Protein AF-A0A7C2P2M7-F1 (afdb_monomer_lite)

Radius of gyration: 15.11 Å; chains: 1; bounding box: 38×26×36 Å

pLDDT: mean 95.07, std 9.1, range [34.59, 98.38]

Secondary structure (DSSP, 8-state):
-----GGGS--SS--TTT--HHHHHHHHHHHHHHHHHHHHHHH-TTS--SIIIIIIHHHHHHHHHHHHHHHHHHHHHHS--HHHHHHHHHH-

Sequence (92 aa):
MPVDNPLLRDSDLPPFTEIRPEHILPAVQQCLEAFRSTVAAISDPGSVHDFEQVLLATERQEERLGRVWAPVSHLHAVADSPALREAYAVAL

Foldseek 3Di:
DPDPQQLQDPDPDRPLVPDDLVSQQVQLVVLVVQLVVLVVQCPDPPHDDDCCSPVVSNVVSVVSNCSSVVSLVVCCVPPNDPSSVVSNVVSD

Structure (mmCIF, N/CA/C/O backbone):
data_AF-A0A7C2P2M7-F1
#
_entry.id   AF-A0A7C2P2M7-F1
#
loop_
_atom_site.group_PDB
_atom_site.id
_atom_site.type_symbol
_atom_site.label_atom_id
_atom_site.label_alt_id
_atom_site.label_comp_id
_atom_site.label_asym_id
_atom_site.label_entity_id
_atom_site.label_seq_id
_atom_site.pdbx_PDB_ins_code
_atom_site.Cartn_x
_atom_site.Cartn_y
_atom_site.Cartn_z
_atom_site.occupancy
_atom_site.B_iso_or_equiv
_atom_site.auth_seq_id
_atom_site.auth_comp_id
_atom_site.auth_asym_id
_atom_site.auth_atom_id
_atom_site.pdbx_PDB_model_num
ATOM 1 N N . MET A 1 1 ? -15.842 0.252 -16.550 1.00 34.59 1 MET A N 1
ATOM 2 C CA . MET A 1 1 ? -15.214 -1.039 -16.199 1.00 34.59 1 MET A CA 1
ATOM 3 C C . MET A 1 1 ? -14.026 -0.689 -15.329 1.00 34.59 1 MET A C 1
ATOM 5 O O . MET A 1 1 ? -13.260 0.150 -15.794 1.00 34.59 1 MET A O 1
ATOM 9 N N . PRO A 1 2 ? -13.884 -1.197 -14.093 1.00 50.59 2 PRO A N 1
ATOM 10 C CA . PRO A 1 2 ? -12.614 -1.012 -13.416 1.00 50.59 2 PRO A CA 1
ATOM 11 C C . PRO A 1 2 ? -11.575 -1.703 -14.294 1.00 50.59 2 PRO A C 1
ATOM 13 O O . PRO A 1 2 ? -11.753 -2.854 -14.690 1.00 50.59 2 PRO A O 1
ATOM 16 N N . VAL A 1 3 ? -10.585 -0.930 -14.719 1.00 59.06 3 VAL A N 1
ATOM 17 C CA . VAL A 1 3 ? -9.456 -1.415 -15.504 1.00 59.06 3 VAL A CA 1
ATOM 18 C C . VAL A 1 3 ? -8.798 -2.493 -14.649 1.00 59.06 3 VAL A C 1
ATOM 20 O O . VAL A 1 3 ? -8.485 -2.224 -13.492 1.00 59.06 3 VAL A O 1
ATOM 23 N N . ASP A 1 4 ? -8.695 -3.716 -15.163 1.00 87.19 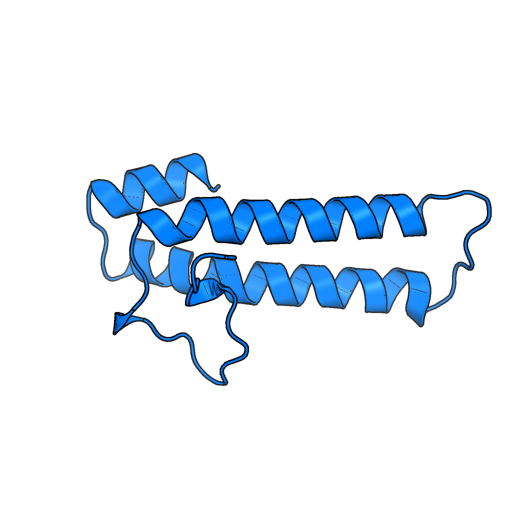4 ASP A N 1
ATOM 24 C CA . ASP A 1 4 ? -8.134 -4.852 -14.428 1.00 87.19 4 ASP A CA 1
ATOM 25 C C . ASP A 1 4 ? -6.692 -4.522 -14.007 1.00 87.19 4 ASP A C 1
ATOM 27 O O . ASP A 1 4 ? -5.781 -4.501 -14.836 1.00 87.19 4 ASP A O 1
ATOM 31 N N . ASN A 1 5 ? -6.514 -4.151 -12.734 1.00 95.38 5 ASN A N 1
ATOM 32 C CA . ASN A 1 5 ? -5.244 -3.691 -12.192 1.00 95.38 5 ASN A CA 1
ATOM 33 C C . ASN A 1 5 ? -4.577 -4.851 -11.438 1.00 95.38 5 ASN A C 1
ATOM 35 O O . ASN A 1 5 ? -5.093 -5.263 -10.394 1.00 95.38 5 ASN A O 1
ATOM 39 N N . PRO A 1 6 ? -3.423 -5.354 -11.910 1.00 96.75 6 PRO A N 1
ATOM 40 C CA . PRO A 1 6 ? -2.768 -6.521 -11.325 1.00 96.75 6 PRO A CA 1
ATOM 41 C C . PRO A 1 6 ? -2.333 -6.312 -9.868 1.00 96.75 6 PRO A C 1
ATOM 43 O O . PRO A 1 6 ? -2.228 -7.289 -9.136 1.00 96.75 6 PRO A O 1
ATOM 46 N N . LEU A 1 7 ? -2.127 -5.065 -9.423 1.00 96.81 7 LEU A N 1
ATOM 47 C CA . LEU A 1 7 ? -1.789 -4.750 -8.028 1.00 96.81 7 LEU A CA 1
ATOM 48 C C . LEU A 1 7 ? -2.973 -4.934 -7.068 1.00 96.81 7 LEU A C 1
ATOM 50 O O . LEU A 1 7 ? -2.767 -5.047 -5.866 1.00 96.81 7 LEU A O 1
ATOM 54 N N . LEU A 1 8 ? -4.207 -4.940 -7.578 1.00 96.25 8 LEU A N 1
ATOM 55 C CA . LEU A 1 8 ? -5.431 -5.043 -6.777 1.00 96.25 8 LEU A CA 1
ATOM 56 C C . LEU A 1 8 ? -6.055 -6.442 -6.799 1.00 96.25 8 LEU A C 1
ATOM 58 O O . LEU A 1 8 ? -7.102 -6.649 -6.181 1.00 96.25 8 LEU A O 1
ATOM 62 N N . ARG A 1 9 ? -5.454 -7.387 -7.526 1.00 92.81 9 ARG A N 1
ATOM 63 C CA . ARG A 1 9 ? -5.922 -8.772 -7.573 1.00 92.81 9 ARG A CA 1
ATOM 64 C C . ARG A 1 9 ? -5.544 -9.492 -6.283 1.00 92.81 9 ARG A C 1
ATOM 66 O O . ARG A 1 9 ? -4.463 -9.284 -5.739 1.00 92.81 9 ARG A O 1
ATOM 73 N N . ASP A 1 10 ? -6.433 -10.362 -5.819 1.00 88.12 10 ASP A N 1
ATOM 74 C CA . ASP A 1 10 ? -6.133 -11.258 -4.706 1.00 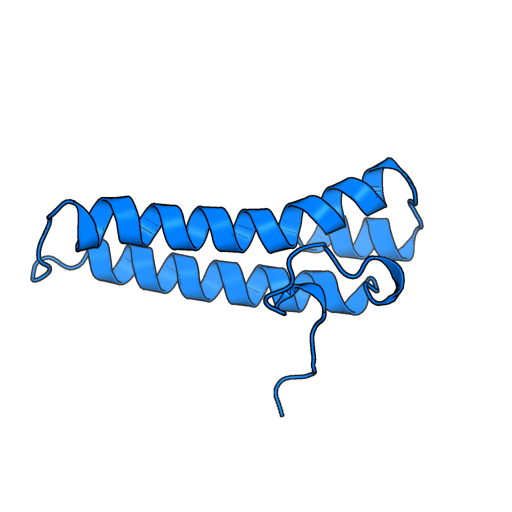88.12 10 ASP A CA 1
ATOM 75 C C . ASP A 1 10 ? -5.381 -12.479 -5.249 1.00 88.12 10 ASP A C 1
ATOM 77 O O . ASP A 1 10 ? -5.966 -13.374 -5.861 1.00 88.12 10 ASP A O 1
ATOM 81 N N . SER A 1 11 ? -4.058 -12.450 -5.119 1.00 88.06 11 SER A N 1
ATOM 82 C CA . SER A 1 11 ? -3.151 -13.498 -5.582 1.00 88.06 11 SER A CA 1
ATOM 83 C C . SER A 1 11 ? -2.133 -13.828 -4.498 1.00 88.06 11 SER A C 1
ATOM 85 O O . SER A 1 11 ? -1.621 -12.920 -3.844 1.00 88.06 11 SER A O 1
ATOM 87 N N . ASP A 1 12 ? -1.777 -15.109 -4.367 1.00 91.12 12 ASP A N 1
ATOM 88 C CA . ASP A 1 12 ? -0.791 -15.577 -3.380 1.00 91.12 12 ASP A CA 1
ATOM 89 C C . ASP A 1 12 ? 0.575 -14.891 -3.534 1.00 91.12 12 ASP A C 1
ATOM 91 O O . ASP A 1 12 ? 1.273 -14.644 -2.552 1.00 91.12 12 ASP A O 1
ATOM 95 N N . LEU A 1 13 ? 0.956 -14.578 -4.777 1.00 94.38 13 LEU A N 1
ATOM 96 C CA . LEU A 1 13 ? 2.194 -13.886 -5.118 1.00 94.38 13 LEU A CA 1
ATOM 97 C C . LEU A 1 13 ? 1.907 -12.700 -6.045 1.00 94.38 13 LEU A C 1
ATOM 99 O O . LEU A 1 13 ? 1.039 -12.817 -6.912 1.00 94.38 13 LEU A O 1
ATOM 103 N N . PRO A 1 14 ? 2.658 -11.589 -5.929 1.00 95.00 14 PRO A N 1
ATOM 104 C CA . PRO A 1 14 ? 2.504 -10.458 -6.833 1.00 95.00 14 PRO A CA 1
ATOM 105 C C . PRO A 1 14 ? 2.779 -10.856 -8.294 1.00 95.00 14 PRO A C 1
ATOM 107 O O . PRO A 1 14 ? 3.842 -11.419 -8.581 1.00 95.00 14 PRO A O 1
ATOM 110 N N . PRO A 1 15 ? 1.885 -10.533 -9.244 1.00 95.06 15 PRO A N 1
ATOM 111 C CA . PRO A 1 15 ? 2.069 -10.840 -10.663 1.00 95.06 15 PRO A CA 1
ATOM 112 C C . PRO A 1 15 ? 3.057 -9.857 -11.321 1.00 95.06 15 PRO A C 1
ATOM 114 O O . PRO A 1 15 ? 2.679 -9.032 -12.150 1.00 95.06 15 PRO A O 1
ATOM 117 N N . PHE A 1 16 ? 4.340 -9.918 -10.942 1.00 96.62 16 PHE A N 1
ATOM 118 C CA . PHE A 1 16 ? 5.374 -8.944 -11.337 1.00 96.62 16 PHE A CA 1
ATOM 119 C C . PHE A 1 16 ? 5.474 -8.689 -12.845 1.00 96.62 16 PHE A C 1
ATOM 121 O O . PHE A 1 16 ? 5.752 -7.566 -13.254 1.00 96.62 16 PHE A O 1
ATOM 128 N N . THR A 1 17 ? 5.225 -9.704 -13.673 1.00 95.62 17 THR A N 1
ATOM 129 C CA . THR A 1 17 ? 5.276 -9.603 -15.139 1.00 95.62 17 THR A CA 1
ATOM 130 C C . THR A 1 17 ? 4.144 -8.766 -15.738 1.00 95.62 17 THR A C 1
ATOM 132 O O . THR A 1 17 ? 4.249 -8.331 -16.882 1.00 95.62 17 THR A O 1
ATOM 135 N N . GLU A 1 18 ? 3.067 -8.533 -14.987 1.00 96.75 18 GLU A N 1
ATOM 136 C CA . GLU A 1 18 ? 1.906 -7.754 -15.423 1.00 96.75 18 GLU A CA 1
ATOM 137 C C . GLU A 1 18 ? 1.912 -6.321 -14.874 1.00 96.75 18 GLU A C 1
ATOM 139 O O . GLU A 1 18 ? 1.183 -5.461 -15.379 1.00 96.75 18 GLU A O 1
ATOM 144 N N . ILE A 1 19 ? 2.719 -6.039 -13.846 1.00 96.88 19 ILE A N 1
ATOM 145 C CA . ILE A 1 19 ? 2.801 -4.712 -13.232 1.00 96.88 19 ILE A CA 1
ATOM 146 C C . ILE A 1 19 ? 3.490 -3.753 -14.207 1.00 96.88 19 ILE A C 1
ATOM 148 O O . ILE A 1 19 ? 4.605 -3.989 -14.665 1.00 96.88 19 ILE A O 1
ATOM 152 N N . ARG A 1 20 ? 2.820 -2.637 -14.500 1.00 97.06 20 ARG A N 1
ATOM 153 C CA . ARG A 1 20 ? 3.328 -1.551 -15.340 1.00 97.06 20 ARG A CA 1
ATOM 154 C C . ARG A 1 20 ? 3.212 -0.224 -14.586 1.00 97.06 20 ARG A C 1
ATOM 156 O O . ARG A 1 20 ? 2.347 -0.126 -13.709 1.00 97.06 20 ARG A O 1
ATOM 163 N N . PRO A 1 21 ? 4.044 0.791 -14.892 1.00 97.75 21 PRO A N 1
ATOM 164 C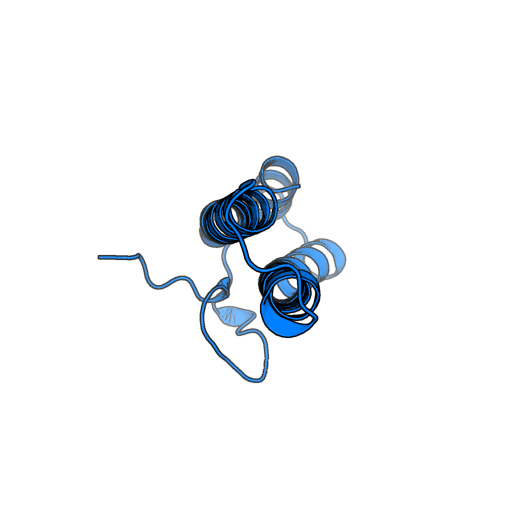 CA . PRO A 1 21 ? 4.024 2.073 -14.186 1.00 97.75 21 PRO A CA 1
ATOM 165 C C . PRO A 1 21 ? 2.633 2.720 -14.098 1.00 97.75 21 PRO A C 1
ATOM 167 O O . PRO A 1 21 ? 2.256 3.230 -13.045 1.00 97.75 21 PRO A O 1
ATOM 170 N N . GLU A 1 22 ? 1.820 2.622 -15.153 1.00 97.38 22 GLU A N 1
ATOM 171 C CA . GLU A 1 22 ? 0.463 3.180 -15.193 1.00 97.38 22 GLU A CA 1
ATOM 172 C C . GLU A 1 22 ? -0.524 2.528 -14.207 1.00 97.38 22 GLU A C 1
ATOM 174 O O . GLU A 1 22 ? -1.582 3.091 -13.928 1.00 97.38 22 GLU A O 1
ATOM 179 N N . HIS A 1 23 ? -0.197 1.358 -13.652 1.00 97.88 23 HIS A N 1
ATOM 180 C CA . HIS A 1 23 ? -1.029 0.674 -12.660 1.00 97.88 23 HIS A CA 1
ATOM 181 C C . HIS A 1 23 ? -0.827 1.211 -11.238 1.00 97.88 23 HIS A C 1
ATOM 183 O O . HIS A 1 23 ? -1.704 1.025 -10.392 1.00 97.88 23 HIS A O 1
ATOM 189 N N . ILE A 1 24 ? 0.309 1.862 -10.966 1.00 97.94 24 ILE A N 1
ATOM 190 C CA . ILE A 1 24 ? 0.764 2.180 -9.607 1.00 97.94 24 ILE A CA 1
ATOM 191 C C . ILE A 1 24 ? -0.146 3.214 -8.953 1.00 97.94 24 ILE A C 1
ATOM 193 O O . ILE A 1 24 ? -0.791 2.924 -7.946 1.00 97.94 24 ILE A O 1
ATOM 197 N N . LEU A 1 25 ? -0.234 4.408 -9.545 1.00 97.81 25 LEU A N 1
ATOM 198 C CA . LEU A 1 25 ? -0.990 5.510 -8.959 1.00 97.81 25 LEU A CA 1
ATOM 199 C C . LEU A 1 25 ? -2.478 5.161 -8.755 1.00 97.81 25 LEU A C 1
ATOM 201 O O . LEU A 1 25 ? -2.967 5.372 -7.644 1.00 97.81 25 LEU A O 1
ATOM 205 N N . PRO A 1 26 ? -3.199 4.571 -9.735 1.00 97.56 26 PRO A N 1
ATOM 206 C CA . PRO A 1 26 ? -4.595 4.188 -9.528 1.00 97.56 26 PRO A CA 1
ATOM 207 C C . PRO A 1 26 ? -4.790 3.159 -8.405 1.00 97.56 26 PRO A C 1
ATOM 209 O O . PRO A 1 26 ? -5.742 3.277 -7.635 1.00 97.56 26 PRO A O 1
ATOM 212 N N . ALA A 1 27 ? -3.894 2.170 -8.277 1.00 97.69 27 ALA A N 1
ATOM 213 C CA . ALA A 1 27 ? -3.988 1.164 -7.216 1.00 97.69 27 ALA A CA 1
ATOM 214 C C . ALA A 1 27 ? -3.785 1.783 -5.827 1.00 97.69 27 ALA A C 1
ATOM 216 O O . ALA A 1 27 ? -4.574 1.532 -4.914 1.00 97.69 27 ALA A O 1
ATOM 217 N N . VAL A 1 28 ? -2.756 2.622 -5.679 1.00 98.00 28 VAL A N 1
ATOM 218 C CA . VAL A 1 28 ? -2.453 3.301 -4.412 1.00 98.00 28 VAL A CA 1
ATOM 219 C C . VAL A 1 28 ? -3.587 4.247 -4.022 1.00 98.00 28 VAL A C 1
ATOM 221 O O . VAL A 1 28 ? -4.058 4.195 -2.887 1.00 98.00 28 VAL A O 1
ATOM 224 N N . GLN A 1 29 ? -4.093 5.054 -4.959 1.00 97.88 29 GLN A N 1
ATOM 225 C CA . GLN A 1 29 ? -5.215 5.961 -4.700 1.00 97.88 29 GLN A CA 1
ATOM 226 C C . GLN A 1 29 ? -6.464 5.213 -4.229 1.00 97.88 29 GLN A C 1
ATOM 228 O O . GLN A 1 29 ? -7.083 5.630 -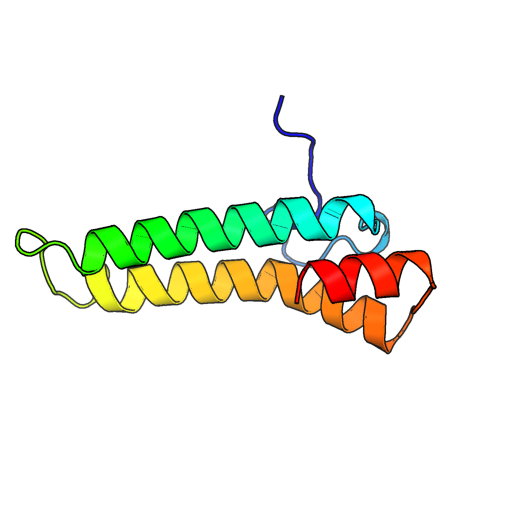3.251 1.00 97.88 29 GLN A O 1
ATOM 233 N N . GLN A 1 30 ? -6.795 4.084 -4.860 1.00 97.44 30 GLN A N 1
ATOM 234 C CA . GLN A 1 30 ? -7.942 3.278 -4.452 1.00 97.44 30 GLN A CA 1
ATOM 235 C C . GLN A 1 30 ? -7.779 2.700 -3.037 1.00 97.44 30 GLN A C 1
ATOM 237 O O . GLN A 1 30 ? -8.740 2.686 -2.265 1.00 97.44 30 GLN A O 1
ATOM 242 N N . CYS A 1 31 ? -6.578 2.241 -2.667 1.00 97.38 31 CYS A N 1
ATOM 243 C CA . CYS A 1 31 ? -6.317 1.783 -1.301 1.00 97.38 31 CYS A CA 1
ATOM 244 C C . CYS A 1 31 ? -6.405 2.928 -0.288 1.00 97.38 31 CYS A C 1
ATOM 246 O O . CYS A 1 31 ? -7.031 2.765 0.757 1.00 97.38 31 CYS A O 1
ATOM 248 N N . LEU A 1 32 ? -5.845 4.099 -0.599 1.00 98.00 32 LEU A N 1
ATOM 249 C CA . LEU A 1 32 ? -5.900 5.263 0.288 1.00 98.00 32 LEU A CA 1
ATOM 250 C C . LEU A 1 32 ? -7.325 5.795 0.467 1.00 98.00 32 LEU A C 1
ATOM 252 O O . LEU A 1 32 ? -7.686 6.200 1.570 1.00 98.00 32 LEU A O 1
ATOM 256 N N . GLU A 1 33 ? -8.151 5.788 -0.578 1.00 98.31 33 GLU A N 1
ATOM 257 C CA . GLU A 1 33 ? -9.562 6.173 -0.486 1.00 98.31 33 GLU A CA 1
ATOM 258 C C . GLU A 1 33 ? -10.351 5.219 0.425 1.00 98.31 33 GLU A C 1
ATOM 260 O O . GLU A 1 33 ? -11.083 5.665 1.316 1.00 98.31 33 GLU A O 1
ATOM 265 N N . ALA A 1 34 ? -10.145 3.907 0.271 1.00 97.56 34 ALA A N 1
ATOM 266 C CA . ALA A 1 34 ? -10.752 2.900 1.140 1.00 97.56 34 ALA A CA 1
ATOM 267 C C . ALA A 1 34 ? -10.275 3.030 2.598 1.00 97.56 34 ALA A C 1
ATOM 269 O O . ALA A 1 34 ? -11.080 2.951 3.532 1.00 97.56 34 ALA A O 1
ATOM 270 N N . PHE A 1 35 ? -8.982 3.291 2.803 1.00 98.19 35 PHE A N 1
ATOM 271 C CA . PHE A 1 35 ? -8.419 3.477 4.135 1.00 98.19 35 PHE A CA 1
ATOM 272 C C . PHE A 1 35 ? -8.981 4.745 4.795 1.00 98.19 35 PHE A C 1
ATOM 274 O O . PHE A 1 35 ? -9.502 4.683 5.906 1.00 98.19 35 PHE A O 1
ATOM 281 N N . ARG A 1 36 ? -9.009 5.884 4.093 1.00 98.38 36 ARG A N 1
ATOM 282 C CA . ARG A 1 36 ? -9.632 7.123 4.598 1.00 98.38 36 ARG A CA 1
ATOM 283 C C . ARG A 1 36 ? -11.096 6.919 4.978 1.00 98.38 36 ARG A C 1
ATOM 285 O O . ARG A 1 36 ? -11.519 7.406 6.021 1.00 98.38 36 ARG A O 1
ATOM 292 N N . SER A 1 37 ? -11.844 6.170 4.169 1.00 98.06 37 SER A N 1
ATOM 293 C CA . SER A 1 37 ? -13.242 5.830 4.465 1.00 98.06 37 SER A CA 1
ATOM 294 C C . SER A 1 37 ? -13.368 4.989 5.740 1.00 98.06 37 SER A C 1
ATOM 296 O O . SER A 1 37 ? -14.258 5.227 6.551 1.00 98.06 37 SER A O 1
ATOM 298 N N . THR A 1 38 ? -12.441 4.052 5.958 1.00 98.12 38 THR A N 1
ATOM 299 C CA . THR A 1 38 ? -12.383 3.229 7.178 1.00 98.12 38 THR A CA 1
ATOM 300 C C . THR A 1 38 ? -12.068 4.081 8.407 1.00 98.12 38 THR A C 1
ATOM 302 O O . THR A 1 38 ? -12.772 4.000 9.409 1.00 98.12 38 THR A O 1
ATOM 305 N N . VAL A 1 39 ? -11.071 4.966 8.320 1.00 97.69 39 VAL A N 1
ATOM 306 C CA . VAL A 1 39 ? -10.725 5.896 9.409 1.00 97.69 39 VAL A CA 1
ATOM 307 C C . VAL A 1 39 ? -11.895 6.824 9.736 1.00 97.69 39 VAL A C 1
ATOM 309 O O . VAL A 1 39 ? -12.181 7.055 10.911 1.00 97.69 39 VAL A O 1
ATOM 312 N N . ALA A 1 40 ? -12.599 7.328 8.719 1.00 98.00 40 ALA A N 1
ATOM 313 C CA . ALA A 1 40 ? -13.785 8.156 8.912 1.00 98.00 40 ALA A CA 1
ATOM 314 C C . ALA A 1 40 ? -14.898 7.393 9.649 1.00 98.00 40 ALA A C 1
ATOM 316 O O . ALA A 1 40 ? -15.477 7.939 10.583 1.00 98.00 40 ALA A O 1
ATOM 317 N N . ALA A 1 41 ? -15.144 6.128 9.290 1.00 97.00 41 ALA A N 1
ATOM 318 C CA . ALA A 1 41 ? -16.126 5.282 9.968 1.00 97.00 41 ALA A CA 1
ATOM 319 C C . ALA A 1 41 ? -15.751 5.013 11.434 1.00 97.00 41 ALA A C 1
ATOM 321 O O . ALA A 1 41 ? -16.593 5.138 12.317 1.00 97.00 41 ALA A O 1
ATOM 322 N N . ILE A 1 42 ? -14.480 4.715 11.715 1.00 97.12 42 ILE A N 1
ATOM 323 C CA . ILE A 1 42 ? -13.979 4.502 13.084 1.00 97.12 42 ILE A CA 1
ATOM 324 C C . ILE A 1 42 ? -14.125 5.770 13.937 1.00 97.12 42 ILE A C 1
ATOM 326 O O . ILE A 1 42 ? -14.437 5.697 15.126 1.00 97.12 42 ILE A O 1
ATOM 330 N N . SER A 1 43 ? -13.895 6.933 13.326 1.00 96.69 43 SER A N 1
ATOM 331 C CA . SER A 1 43 ? -13.902 8.229 14.012 1.00 96.69 43 SER A CA 1
ATOM 332 C C . SER A 1 43 ? -15.305 8.804 14.228 1.00 96.69 43 SER A C 1
ATOM 334 O O . SER A 1 43 ? -15.435 9.834 14.892 1.00 96.69 43 SER A O 1
ATOM 336 N N . ASP A 1 44 ? -16.346 8.187 13.664 1.00 97.06 44 ASP A N 1
ATOM 337 C CA . ASP A 1 44 ? -17.716 8.648 13.855 1.00 97.06 44 ASP A CA 1
ATOM 338 C C . ASP A 1 44 ? -18.145 8.467 15.330 1.00 97.06 44 ASP A C 1
ATOM 340 O O . ASP A 1 44 ? -17.968 7.382 15.894 1.00 97.06 44 ASP A O 1
ATOM 344 N N . PRO A 1 45 ? -18.713 9.501 15.983 1.00 94.38 45 PRO A N 1
ATOM 345 C CA . PRO A 1 45 ? -19.127 9.423 17.385 1.00 94.38 45 PRO A CA 1
ATOM 346 C C . PRO A 1 45 ? -20.166 8.335 17.695 1.00 94.38 45 PRO A C 1
ATOM 348 O O . PRO A 1 45 ? -20.298 7.945 18.853 1.00 94.38 45 PRO A O 1
ATOM 351 N N . GLY A 1 46 ? -20.933 7.887 16.698 1.00 94.88 46 GLY A N 1
ATOM 352 C CA . GLY A 1 46 ? -21.947 6.841 16.827 1.00 94.88 46 GLY A CA 1
ATOM 353 C C . GLY A 1 46 ? -21.434 5.422 16.574 1.00 94.88 46 GLY A C 1
ATOM 354 O O . GLY A 1 46 ? -22.215 4.476 16.688 1.00 94.88 46 GLY A O 1
ATOM 355 N N . SER A 1 47 ? -20.158 5.257 16.223 1.00 94.62 47 SER A N 1
ATOM 356 C CA . SER A 1 47 ? -19.581 3.949 15.915 1.00 94.62 47 SER A CA 1
ATOM 357 C C . SER A 1 47 ? -19.334 3.097 17.156 1.00 94.62 47 SER A C 1
ATOM 359 O O . SER A 1 47 ? -19.123 3.591 18.262 1.00 94.62 47 SER A O 1
ATOM 361 N N . VAL A 1 48 ? -19.341 1.778 16.958 1.00 94.81 48 VAL A N 1
ATOM 362 C CA . VAL A 1 48 ? -18.915 0.813 17.974 1.00 94.81 48 VAL A CA 1
ATOM 363 C C . VAL A 1 48 ? -17.389 0.765 17.987 1.00 94.81 48 VAL A C 1
ATOM 365 O O . VAL A 1 48 ? -16.770 0.524 16.954 1.00 94.81 48 VAL A O 1
ATOM 368 N N . HIS A 1 49 ? -16.781 0.964 19.156 1.00 96.75 49 HIS A N 1
ATOM 369 C CA . HIS A 1 49 ? -15.327 0.913 19.336 1.00 96.75 49 HIS A CA 1
ATOM 370 C C . HIS A 1 49 ? -14.897 -0.387 20.013 1.00 96.75 49 HIS A C 1
ATOM 372 O O . HIS A 1 49 ? -14.557 -0.408 21.196 1.00 96.75 49 HIS A O 1
ATOM 378 N N . ASP A 1 50 ? -14.921 -1.481 19.258 1.00 97.50 50 ASP A N 1
ATOM 379 C CA . ASP A 1 50 ? -14.391 -2.774 19.690 1.00 97.50 50 ASP A CA 1
ATOM 380 C C . ASP A 1 50 ? -13.163 -3.196 18.864 1.00 97.50 50 ASP A C 1
ATOM 382 O O . ASP A 1 50 ? -12.670 -2.473 17.993 1.00 97.50 50 ASP A O 1
ATOM 386 N N . PHE A 1 51 ? -12.634 -4.380 19.173 1.00 97.81 51 PHE A N 1
ATOM 387 C CA . PHE A 1 51 ? -11.471 -4.940 18.492 1.00 97.81 51 PHE A CA 1
ATOM 388 C C . PHE A 1 51 ? -11.686 -5.100 16.980 1.00 97.81 51 PHE A C 1
ATOM 390 O O . PHE A 1 51 ? -10.768 -4.853 16.198 1.00 97.81 51 PHE A O 1
ATOM 397 N N . GLU A 1 52 ? -12.884 -5.503 16.558 1.00 97.75 52 GLU A N 1
ATOM 398 C CA . GLU A 1 52 ? -13.184 -5.763 15.154 1.00 97.75 52 GLU A CA 1
ATOM 399 C C . GLU A 1 52 ? -13.335 -4.459 14.369 1.00 97.75 52 GLU A C 1
ATOM 401 O O . GLU A 1 52 ? -12.749 -4.308 13.296 1.00 97.75 52 GLU A O 1
ATOM 406 N N . GLN A 1 53 ? -14.067 -3.498 14.930 1.00 96.19 53 GLN A N 1
ATOM 407 C CA . GLN A 1 53 ? -14.383 -2.238 14.265 1.00 96.19 53 GLN A CA 1
ATOM 408 C C . GLN A 1 53 ? -13.217 -1.254 14.250 1.00 96.19 53 GLN A C 1
ATOM 410 O O . GLN A 1 53 ? -13.150 -0.431 13.344 1.00 96.19 53 GLN A O 1
ATOM 415 N N . VAL A 1 54 ? -12.293 -1.330 15.211 1.00 96.88 54 VAL A N 1
ATOM 416 C CA . VAL A 1 54 ? -11.138 -0.423 15.273 1.00 96.88 54 VAL A CA 1
ATOM 417 C C . VAL A 1 54 ? -9.874 -1.111 14.775 1.00 96.88 54 VAL A C 1
ATOM 419 O O . VAL A 1 54 ? -9.320 -0.706 13.752 1.00 96.88 54 VAL A O 1
ATOM 422 N N . LEU A 1 55 ? -9.407 -2.145 15.484 1.00 97.62 55 LEU A N 1
ATOM 423 C CA . LEU A 1 55 ? -8.103 -2.742 15.203 1.00 97.62 55 LEU A CA 1
ATOM 424 C C . LEU A 1 55 ? -8.138 -3.556 13.910 1.00 97.62 55 LEU A C 1
ATOM 426 O O . LEU A 1 55 ? -7.411 -3.224 12.978 1.00 97.62 55 LEU A O 1
ATOM 430 N N . LEU A 1 56 ? -9.016 -4.561 13.809 1.00 98.19 56 LEU A N 1
ATOM 431 C CA . LEU A 1 56 ? -9.061 -5.420 12.618 1.00 98.19 56 LEU A CA 1
ATOM 432 C C . LEU A 1 56 ? -9.449 -4.644 11.358 1.00 98.19 56 LEU A C 1
ATOM 434 O O . LEU A 1 56 ? -8.929 -4.929 10.279 1.00 98.19 56 LEU A O 1
ATOM 438 N N . ALA A 1 57 ? -10.364 -3.677 11.467 1.00 97.81 57 ALA A N 1
ATOM 439 C CA . ALA A 1 57 ? -10.726 -2.821 10.343 1.00 97.81 57 ALA A CA 1
ATOM 440 C C . ALA A 1 57 ? -9.516 -2.028 9.822 1.00 97.81 57 ALA A C 1
ATOM 442 O O . ALA A 1 57 ? -9.308 -1.967 8.609 1.00 97.81 57 ALA A O 1
ATOM 443 N N . THR A 1 58 ? -8.695 -1.481 10.723 1.00 98.06 58 THR A N 1
ATOM 444 C CA . THR A 1 58 ? -7.465 -0.752 10.378 1.00 98.06 58 THR A CA 1
ATOM 445 C C . THR A 1 58 ? -6.405 -1.689 9.796 1.00 98.06 58 THR A C 1
ATOM 447 O O . THR A 1 58 ? -5.942 -1.453 8.680 1.00 98.06 58 THR A O 1
ATOM 450 N N . GLU A 1 59 ? -6.095 -2.799 10.477 1.00 98.31 59 GLU A N 1
ATOM 451 C CA . GLU A 1 59 ? -5.090 -3.784 10.042 1.00 98.31 59 GLU A CA 1
ATOM 452 C C . GLU A 1 59 ? -5.386 -4.327 8.637 1.00 98.31 59 GLU A C 1
ATOM 454 O O . GLU A 1 59 ? -4.482 -4.480 7.818 1.00 98.31 59 GLU A O 1
ATOM 459 N N . ARG A 1 60 ? -6.661 -4.566 8.299 1.00 97.94 60 ARG A N 1
ATOM 460 C CA . ARG A 1 60 ? -7.047 -5.010 6.948 1.00 97.94 60 ARG A CA 1
ATOM 461 C C . ARG A 1 60 ? -6.715 -3.981 5.868 1.00 97.94 60 ARG A C 1
ATOM 463 O O . ARG A 1 60 ? -6.358 -4.375 4.758 1.00 97.94 60 ARG A O 1
ATOM 470 N N . GLN A 1 61 ? -6.856 -2.684 6.149 1.00 98.06 61 GLN A N 1
ATOM 471 C CA . GLN A 1 61 ? -6.498 -1.641 5.181 1.00 98.06 61 GLN A CA 1
ATOM 472 C C . GLN A 1 61 ? -4.982 -1.463 5.081 1.00 98.06 61 GLN A C 1
ATOM 474 O O . GLN A 1 61 ? -4.473 -1.280 3.975 1.00 98.06 61 GLN A O 1
ATOM 479 N N . GLU A 1 62 ? -4.264 -1.572 6.201 1.00 98.12 62 GLU A N 1
ATOM 480 C CA . GLU A 1 62 ? -2.798 -1.559 6.228 1.00 98.12 62 GLU A CA 1
ATOM 481 C C . GLU A 1 62 ? -2.215 -2.717 5.415 1.00 98.12 62 GLU A C 1
ATOM 483 O O . GLU A 1 62 ? -1.396 -2.485 4.527 1.00 98.12 62 GLU A O 1
ATOM 488 N N . GLU A 1 63 ? -2.698 -3.943 5.634 1.00 97.19 63 GLU A N 1
ATOM 489 C CA . GLU A 1 63 ? -2.294 -5.131 4.874 1.00 97.19 63 GLU A CA 1
ATOM 490 C C . GLU A 1 63 ? -2.592 -4.956 3.381 1.00 97.19 63 GLU A C 1
ATOM 492 O O . GLU A 1 63 ? -1.748 -5.230 2.526 1.00 97.19 63 GLU A O 1
ATOM 497 N N . ARG A 1 64 ? -3.776 -4.436 3.037 1.00 96.38 64 ARG A N 1
ATOM 498 C CA . ARG A 1 64 ? -4.150 -4.183 1.642 1.00 96.38 64 ARG A CA 1
ATOM 499 C C . ARG A 1 64 ? -3.227 -3.159 0.976 1.00 96.38 64 ARG A C 1
ATOM 501 O O . ARG A 1 64 ? -2.813 -3.367 -0.164 1.00 96.38 64 ARG A O 1
ATOM 508 N N . LEU A 1 65 ? -2.905 -2.059 1.657 1.00 97.81 65 LEU A N 1
ATOM 509 C CA . LEU A 1 65 ? -1.966 -1.062 1.144 1.00 97.81 65 LEU A CA 1
ATOM 510 C C . LEU A 1 65 ? -0.552 -1.649 1.028 1.00 97.81 65 LEU A C 1
ATOM 512 O O . LEU A 1 65 ? 0.108 -1.445 0.011 1.00 97.81 65 LEU A O 1
ATOM 516 N N . GLY A 1 66 ? -0.119 -2.432 2.018 1.00 97.25 66 GLY A N 1
ATOM 517 C CA . GLY A 1 66 ? 1.159 -3.140 2.014 1.00 97.25 66 GLY A CA 1
ATOM 518 C C . GLY A 1 66 ? 1.299 -4.094 0.828 1.00 97.25 66 GLY A C 1
ATOM 519 O O . GLY A 1 66 ? 2.312 -4.057 0.130 1.00 97.25 66 GLY A O 1
ATOM 520 N N . ARG A 1 67 ? 0.259 -4.880 0.526 1.00 96.44 67 ARG A N 1
ATOM 521 C CA . ARG A 1 67 ? 0.214 -5.787 -0.636 1.00 96.44 67 ARG A CA 1
ATOM 522 C C . ARG A 1 67 ? 0.321 -5.064 -1.977 1.00 96.44 67 ARG A C 1
ATOM 524 O O . ARG A 1 67 ? 0.935 -5.597 -2.897 1.00 96.44 67 ARG A O 1
ATOM 531 N N . VAL A 1 68 ? -0.224 -3.852 -2.087 1.00 97.56 68 VAL A N 1
ATOM 532 C CA . VAL A 1 68 ? -0.077 -3.006 -3.285 1.00 97.56 68 VAL A CA 1
ATOM 533 C C . VAL A 1 68 ? 1.318 -2.386 -3.359 1.00 97.56 68 VAL A C 1
ATOM 535 O O . VAL A 1 68 ? 1.928 -2.351 -4.427 1.00 97.56 68 VAL A O 1
ATOM 538 N N . TRP A 1 69 ? 1.837 -1.883 -2.239 1.00 98.06 69 TRP A N 1
ATOM 539 C CA . TRP A 1 69 ? 3.056 -1.079 -2.226 1.00 98.06 69 TRP A CA 1
ATOM 540 C C . TRP A 1 69 ? 4.347 -1.903 -2.232 1.00 98.06 69 TRP A C 1
ATOM 542 O O . TRP A 1 69 ? 5.344 -1.484 -2.826 1.00 98.06 69 TRP A O 1
ATOM 552 N N . ALA A 1 70 ? 4.353 -3.087 -1.615 1.00 97.81 70 ALA A N 1
ATOM 553 C CA . ALA A 1 70 ? 5.545 -3.928 -1.534 1.00 97.81 70 ALA A CA 1
ATOM 554 C C . ALA A 1 70 ? 6.085 -4.354 -2.920 1.00 97.81 70 ALA A C 1
ATOM 556 O O . ALA A 1 70 ? 7.288 -4.200 -3.146 1.00 97.81 70 ALA A O 1
ATOM 557 N N . PRO A 1 71 ? 5.257 -4.800 -3.889 1.00 97.69 71 PRO A N 1
ATOM 558 C CA . PRO A 1 71 ? 5.722 -5.112 -5.243 1.00 97.69 71 PRO A CA 1
ATOM 559 C C . PRO A 1 71 ? 6.262 -3.889 -5.988 1.00 97.69 71 PRO A C 1
ATOM 561 O O . PRO A 1 71 ? 7.267 -3.990 -6.688 1.00 97.69 71 PRO A O 1
ATOM 564 N N . VAL A 1 72 ? 5.622 -2.729 -5.815 1.00 98.12 72 VAL A N 1
ATOM 565 C CA . VAL A 1 72 ? 6.044 -1.459 -6.424 1.00 98.12 72 VAL A CA 1
ATOM 566 C C . VAL A 1 72 ? 7.412 -1.031 -5.893 1.00 98.12 72 VAL A C 1
ATOM 568 O O . VAL A 1 72 ? 8.319 -0.746 -6.675 1.00 98.12 72 VAL A O 1
ATOM 571 N N . SER A 1 73 ? 7.588 -1.066 -4.572 1.00 98.12 73 SER A N 1
ATOM 572 C CA . SER A 1 73 ? 8.864 -0.769 -3.911 1.00 98.12 73 SER A CA 1
ATOM 573 C C . SER A 1 73 ? 9.960 -1.752 -4.315 1.00 98.12 73 SER A C 1
ATOM 575 O O . SER A 1 73 ? 11.094 -1.348 -4.564 1.00 98.12 73 SER A O 1
ATOM 577 N N . HIS A 1 74 ? 9.625 -3.040 -4.430 1.00 98.12 74 HIS A N 1
ATOM 578 C CA . HIS A 1 74 ? 10.559 -4.058 -4.899 1.00 98.12 74 HIS A CA 1
ATOM 579 C C . HIS A 1 74 ? 11.028 -3.770 -6.327 1.00 98.12 74 HIS A C 1
ATOM 581 O O . HIS A 1 74 ? 12.233 -3.712 -6.563 1.00 98.12 74 HIS A O 1
ATOM 587 N N . LEU A 1 75 ? 10.104 -3.527 -7.264 1.00 98.06 75 LEU A N 1
ATOM 588 C CA . LEU A 1 75 ? 10.444 -3.197 -8.650 1.00 98.06 75 LEU A CA 1
ATOM 589 C C . LEU A 1 75 ? 11.286 -1.922 -8.740 1.00 98.06 75 LEU A C 1
ATOM 591 O O . LEU A 1 75 ? 12.256 -1.900 -9.491 1.00 98.06 75 LEU A O 1
ATOM 595 N N . HIS A 1 76 ? 10.979 -0.893 -7.946 1.00 97.56 76 HIS A N 1
ATOM 596 C CA . HIS A 1 76 ? 11.806 0.313 -7.893 1.00 97.56 76 HIS A CA 1
ATOM 597 C C . HIS A 1 76 ? 13.237 0.016 -7.406 1.00 97.56 76 HIS A C 1
ATOM 599 O O . HIS A 1 76 ? 14.189 0.621 -7.889 1.00 97.56 76 HIS A O 1
ATOM 605 N N . ALA A 1 77 ? 13.415 -0.950 -6.500 1.00 98.00 77 ALA A N 1
ATOM 606 C CA . ALA A 1 77 ? 14.727 -1.326 -5.979 1.00 98.00 77 ALA A CA 1
ATOM 607 C C . ALA A 1 77 ? 15.541 -2.237 -6.919 1.00 98.00 77 ALA A C 1
ATOM 609 O O . ALA A 1 77 ? 16.764 -2.108 -6.973 1.00 98.00 77 ALA A O 1
ATOM 610 N N . VAL A 1 78 ? 14.901 -3.174 -7.630 1.00 97.62 78 VAL A N 1
ATOM 611 C CA . VAL A 1 78 ? 15.611 -4.228 -8.391 1.00 97.62 78 VAL A CA 1
ATOM 612 C C . VAL A 1 78 ? 15.478 -4.117 -9.911 1.00 97.62 78 VAL A C 1
ATOM 614 O O . VAL A 1 78 ? 16.230 -4.767 -10.634 1.00 97.62 78 VAL A O 1
ATOM 617 N N . ALA A 1 79 ? 14.532 -3.318 -10.403 1.00 95.62 79 ALA A N 1
ATOM 618 C CA . ALA A 1 79 ? 14.171 -3.210 -11.816 1.00 95.62 79 ALA A CA 1
ATOM 619 C C . ALA A 1 79 ? 13.770 -1.767 -12.194 1.00 95.62 79 ALA A C 1
ATOM 621 O O . ALA A 1 79 ? 12.792 -1.547 -12.912 1.00 95.62 79 ALA A O 1
ATOM 622 N N . ASP A 1 80 ? 14.513 -0.777 -11.684 1.00 94.38 80 ASP A N 1
ATOM 623 C CA . ASP A 1 80 ? 14.194 0.640 -11.878 1.00 94.38 80 ASP A CA 1
ATOM 624 C C . ASP A 1 80 ? 14.190 1.062 -13.357 1.00 94.38 80 ASP A C 1
A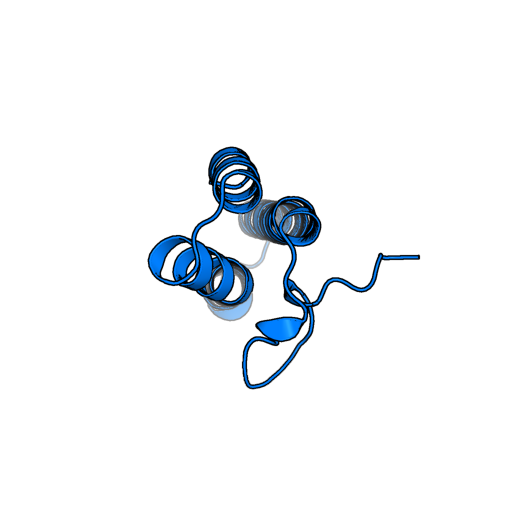TOM 626 O O . ASP A 1 80 ? 14.954 0.569 -14.190 1.00 94.38 80 ASP A O 1
ATOM 630 N N . SER A 1 81 ? 13.349 2.043 -13.677 1.00 97.25 81 SER A N 1
ATOM 631 C CA . SER A 1 81 ? 13.322 2.716 -14.976 1.00 97.25 81 SER A CA 1
ATOM 632 C C . SER A 1 81 ? 12.817 4.153 -14.814 1.00 97.25 81 SER A C 1
ATOM 634 O O . SER A 1 81 ? 12.137 4.440 -13.829 1.00 97.25 81 SER A O 1
ATOM 636 N N . PRO A 1 82 ? 13.081 5.074 -15.763 1.00 98.38 82 PRO A N 1
ATOM 637 C CA . PRO A 1 82 ? 12.576 6.446 -15.667 1.00 98.38 82 PRO A CA 1
ATOM 638 C C . PRO A 1 82 ? 11.055 6.530 -15.460 1.00 98.38 82 PRO A C 1
ATOM 640 O O . PRO A 1 82 ? 10.606 7.263 -14.585 1.00 98.38 82 PRO A O 1
ATOM 643 N N . ALA A 1 83 ? 10.279 5.728 -16.200 1.00 97.75 83 ALA A N 1
ATOM 644 C CA . ALA A 1 83 ? 8.822 5.687 -16.070 1.00 97.75 83 ALA A CA 1
ATOM 645 C C . ALA A 1 83 ? 8.371 5.112 -14.717 1.00 97.75 83 ALA A C 1
ATOM 647 O O . ALA A 1 83 ? 7.431 5.620 -14.110 1.00 97.75 83 ALA A O 1
ATOM 648 N N . LEU A 1 84 ? 9.055 4.073 -14.219 1.00 97.38 84 LEU A N 1
ATOM 649 C CA . LEU A 1 84 ? 8.760 3.503 -12.904 1.00 97.38 84 LEU A CA 1
ATOM 650 C C . LEU A 1 84 ? 9.079 4.491 -11.778 1.00 97.38 84 LEU A C 1
ATOM 652 O O . LEU A 1 84 ? 8.281 4.631 -10.859 1.00 97.38 84 LEU A O 1
ATOM 656 N N . ARG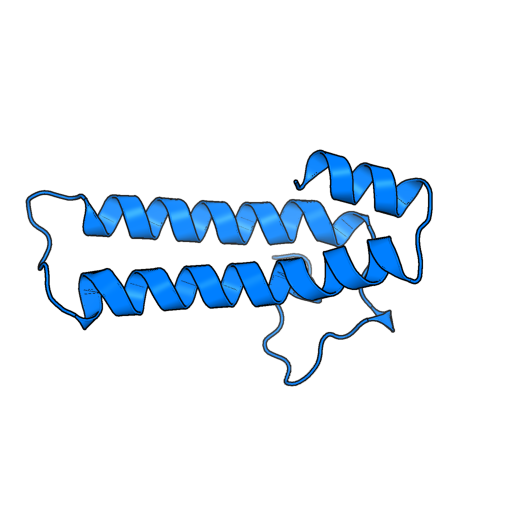 A 1 85 ? 10.204 5.205 -11.865 1.00 98.06 85 ARG A N 1
ATOM 657 C CA . ARG A 1 85 ? 10.608 6.213 -10.880 1.00 98.06 85 ARG A CA 1
ATOM 658 C C . ARG A 1 85 ? 9.622 7.372 -10.806 1.00 98.06 85 ARG A C 1
ATOM 660 O O . ARG A 1 85 ? 9.314 7.827 -9.711 1.00 98.06 85 ARG A O 1
ATOM 667 N N . GLU A 1 86 ? 9.124 7.838 -11.949 1.00 98.19 86 GLU A N 1
ATOM 668 C CA . GLU A 1 86 ? 8.089 8.874 -11.999 1.00 98.19 86 GLU A CA 1
ATOM 669 C C . GLU A 1 86 ? 6.790 8.385 -11.350 1.00 98.19 86 GLU A C 1
ATOM 671 O O . GLU A 1 86 ? 6.273 9.034 -10.443 1.00 98.19 86 GLU A O 1
ATOM 676 N N . ALA A 1 87 ? 6.306 7.203 -11.742 1.00 97.75 87 ALA A N 1
ATOM 677 C CA . ALA A 1 87 ? 5.097 6.623 -11.164 1.00 97.75 87 ALA A CA 1
ATOM 678 C C . ALA A 1 87 ? 5.234 6.355 -9.653 1.00 97.75 87 ALA A C 1
ATOM 680 O O . ALA A 1 87 ? 4.300 6.623 -8.901 1.00 97.75 87 ALA A O 1
ATOM 681 N N . TYR A 1 88 ? 6.400 5.882 -9.203 1.00 97.50 88 TYR A N 1
ATOM 682 C CA . TYR A 1 88 ? 6.731 5.705 -7.789 1.00 97.50 88 TYR A CA 1
ATOM 683 C C . TYR A 1 88 ? 6.709 7.042 -7.041 1.00 97.50 88 TYR A C 1
ATOM 685 O O . TYR A 1 88 ? 6.063 7.148 -6.006 1.00 97.50 88 TYR A O 1
ATOM 693 N N . ALA A 1 89 ? 7.369 8.076 -7.572 1.00 97.31 89 ALA A N 1
ATOM 694 C CA . ALA A 1 89 ? 7.460 9.385 -6.928 1.00 97.31 89 ALA A CA 1
ATOM 695 C C . ALA A 1 89 ? 6.102 10.090 -6.793 1.00 97.31 89 ALA A C 1
ATOM 697 O O . ALA A 1 89 ? 5.886 10.803 -5.820 1.00 97.31 89 ALA A O 1
ATOM 698 N N . VAL A 1 90 ? 5.193 9.899 -7.753 1.00 96.94 90 VAL A N 1
ATOM 699 C CA . VAL A 1 90 ? 3.831 10.460 -7.692 1.00 96.94 90 VAL A CA 1
ATOM 700 C C . VAL A 1 90 ? 2.930 9.678 -6.726 1.00 96.94 90 VAL A C 1
ATOM 702 O O . VAL A 1 90 ? 1.949 10.229 -6.230 1.00 96.94 90 VAL A O 1
ATOM 705 N N . ALA A 1 91 ? 3.231 8.401 -6.476 1.00 94.69 91 ALA A N 1
ATOM 706 C CA . ALA A 1 91 ? 2.431 7.520 -5.627 1.00 94.69 91 ALA A CA 1
ATOM 707 C C . ALA A 1 91 ? 2.933 7.389 -4.175 1.00 94.69 91 ALA A C 1
ATOM 709 O O . ALA A 1 91 ? 2.208 6.821 -3.358 1.00 94.69 91 ALA A O 1
ATOM 710 N N . LEU A 1 92 ? 4.142 7.878 -3.873 1.00 89.00 92 LEU A N 1
ATOM 711 C CA . LEU A 1 92 ? 4.716 7.970 -2.523 1.00 89.00 92 LEU A CA 1
ATOM 712 C C . LEU A 1 92 ? 4.036 9.076 -1.699 1.00 89.00 92 LEU A C 1
ATOM 714 O O . LEU A 1 92 ? 3.788 8.828 -0.498 1.00 89.00 92 LEU A O 1
#